Protein AF-A0A6B3GKJ2-F1 (afdb_monomer_lite)

Secondary structure (DSSP, 8-state):
-----------PEE----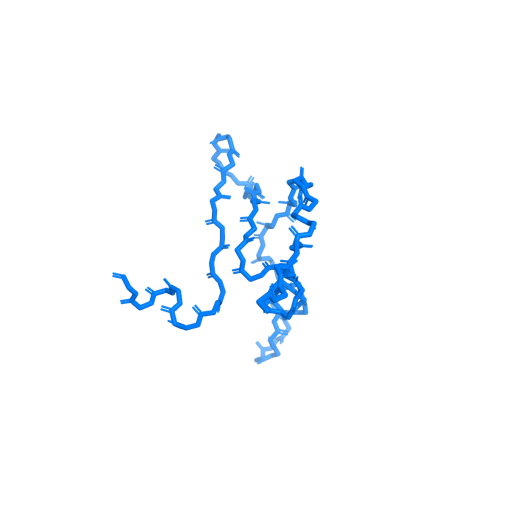--STTPPPHHHHHHHHH-SEEEEE-SSSSS-EEEE-SHHHHH-

Radius of gyration: 13.39 Å; chains: 1; bounding box: 35×28×28 Å

Sequence (61 aa):
MENTSVQHKESVRTCPFDYAQQLEFDPQLRQLLTEEPVSRIRMAYGEGEAWLVTRYEDVRT

Foldseek 3Di:
DDPPPPPQPQDEEECQVPDDDPPDDDPVLVCCVVRPQWHWYDYPDDDDIDIHHRDPVVVVD

Structure (mmCIF, N/CA/C/O backbone):
data_AF-A0A6B3GKJ2-F1
#
_entry.id   AF-A0A6B3GKJ2-F1
#
loop_
_atom_site.group_PDB
_atom_site.id
_atom_site.type_symbol
_atom_site.label_atom_id
_atom_site.label_alt_id
_atom_site.label_comp_id
_atom_site.label_asym_id
_atom_site.label_entity_id
_atom_site.label_seq_id
_atom_site.pdbx_PDB_ins_code
_atom_site.Cartn_x
_atom_site.Cartn_y
_atom_site.Cartn_z
_atom_site.occupancy
_atom_site.B_iso_or_equiv
_atom_site.auth_seq_id
_atom_site.auth_comp_id
_atom_site.auth_asym_id
_atom_site.auth_atom_id
_atom_site.pdbx_PDB_model_num
ATOM 1 N N . MET A 1 1 ? -23.238 20.684 -11.903 1.00 37.94 1 MET A N 1
ATOM 2 C CA . MET A 1 1 ? -22.273 19.700 -12.435 1.00 37.94 1 MET A CA 1
ATOM 3 C C . MET A 1 1 ? -20.924 20.182 -11.947 1.00 37.94 1 MET A C 1
ATOM 5 O O . MET A 1 1 ? -20.335 21.052 -12.570 1.00 37.94 1 MET A O 1
ATOM 9 N N . GLU A 1 2 ? -20.567 19.806 -10.722 1.00 35.22 2 GLU A N 1
ATOM 10 C CA . GLU A 1 2 ? -19.424 20.393 -10.022 1.00 35.22 2 GLU A CA 1
ATOM 11 C C . GLU A 1 2 ? -18.247 19.438 -10.171 1.00 35.22 2 GLU A C 1
ATOM 13 O O . GLU A 1 2 ? -18.227 18.35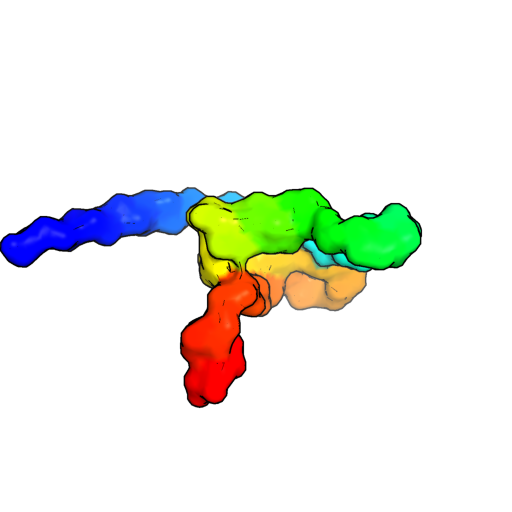1 -9.599 1.00 35.22 2 GLU A O 1
ATOM 18 N N . ASN A 1 3 ? -17.324 19.810 -11.053 1.00 37.41 3 ASN A N 1
ATOM 19 C CA . ASN A 1 3 ? -16.127 19.040 -11.334 1.00 37.41 3 ASN A CA 1
ATOM 20 C C . ASN A 1 3 ? -15.171 19.228 -10.155 1.00 37.41 3 ASN A C 1
ATOM 22 O O . ASN A 1 3 ? -14.411 20.195 -10.117 1.00 37.41 3 ASN A O 1
ATOM 26 N N . THR A 1 4 ? -15.223 18.321 -9.181 1.00 42.53 4 THR A N 1
ATOM 27 C CA . THR A 1 4 ? -14.216 18.234 -8.123 1.00 42.53 4 THR A CA 1
ATOM 28 C C . THR A 1 4 ? -12.895 17.813 -8.760 1.00 42.53 4 THR A C 1
ATOM 30 O O . THR A 1 4 ? -12.626 16.634 -8.975 1.00 42.53 4 THR A O 1
ATOM 33 N N . SER A 1 5 ? -12.076 18.798 -9.118 1.00 41.75 5 SER A N 1
ATOM 34 C CA . SER A 1 5 ? -10.692 18.604 -9.525 1.00 41.75 5 SER A CA 1
ATOM 35 C C . SER A 1 5 ? -9.913 18.049 -8.334 1.00 41.75 5 SER A C 1
ATOM 37 O O . SER A 1 5 ? -9.471 18.803 -7.467 1.00 41.75 5 SER A O 1
ATOM 39 N N . VAL A 1 6 ? -9.778 16.724 -8.274 1.00 53.59 6 VAL A N 1
ATOM 40 C CA . VAL A 1 6 ? -8.840 16.057 -7.372 1.00 53.59 6 VAL A CA 1
ATOM 41 C C . VAL A 1 6 ? -7.448 16.477 -7.834 1.00 53.59 6 VAL A C 1
ATOM 43 O O . VAL A 1 6 ? -6.987 16.063 -8.896 1.00 53.59 6 VAL A O 1
ATOM 46 N N . GLN A 1 7 ? -6.802 17.374 -7.090 1.00 45.78 7 GLN A N 1
ATOM 47 C CA . GLN A 1 7 ? -5.395 17.701 -7.301 1.00 45.78 7 GLN A CA 1
ATOM 48 C C . GLN A 1 7 ? -4.577 16.448 -6.963 1.00 45.78 7 GLN A C 1
ATOM 50 O O . GLN A 1 7 ? -4.202 16.240 -5.813 1.00 45.78 7 GLN A O 1
ATOM 55 N N . HIS A 1 8 ? -4.341 15.582 -7.951 1.00 51.59 8 HIS A N 1
ATOM 56 C CA . HIS A 1 8 ? -3.433 14.449 -7.812 1.00 51.59 8 HIS A CA 1
ATOM 57 C C . HIS A 1 8 ? -2.013 15.011 -7.738 1.00 51.59 8 HIS A C 1
ATOM 59 O O . HIS A 1 8 ? -1.409 15.374 -8.747 1.00 51.59 8 HIS A O 1
ATOM 65 N N . LYS A 1 9 ? -1.503 15.188 -6.521 1.00 52.31 9 LYS A N 1
ATOM 66 C CA . LYS A 1 9 ? -0.109 15.552 -6.311 1.00 52.31 9 LYS A CA 1
ATOM 67 C C . LYS A 1 9 ? 0.704 14.314 -6.695 1.00 52.31 9 LYS A C 1
ATOM 69 O O . LYS A 1 9 ? 0.752 13.362 -5.929 1.00 52.31 9 LYS A O 1
ATOM 74 N N . GLU A 1 10 ? 1.294 14.304 -7.891 1.00 60.78 10 GLU A N 1
ATOM 75 C CA . GLU A 1 10 ? 2.159 13.224 -8.405 1.00 60.78 10 GLU A CA 1
ATOM 76 C C . GLU A 1 10 ? 3.484 13.132 -7.615 1.00 60.78 10 GLU A C 1
ATOM 78 O O . GLU A 1 10 ? 4.582 13.228 -8.157 1.00 60.78 10 GLU A O 1
ATOM 83 N N . SER A 1 11 ? 3.416 12.999 -6.292 1.00 79.69 11 SER A N 1
ATOM 84 C CA . SER A 1 11 ? 4.5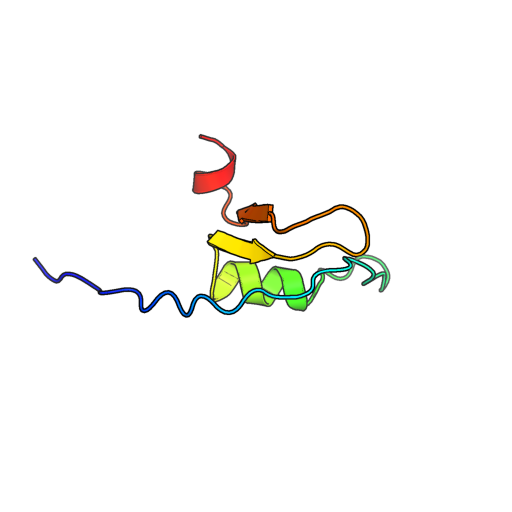73 12.672 -5.469 1.00 79.69 11 SER A CA 1
ATOM 85 C C . SER A 1 11 ? 4.645 11.163 -5.308 1.00 79.69 11 SER A C 1
ATOM 87 O O . SER A 1 11 ? 3.820 10.561 -4.623 1.00 79.69 11 SER A O 1
ATOM 89 N N . VAL A 1 12 ? 5.650 10.561 -5.934 1.00 85.12 12 VAL A N 1
ATOM 90 C CA . VAL A 1 12 ? 5.944 9.130 -5.831 1.00 85.12 12 VAL A CA 1
ATOM 91 C C . VAL A 1 12 ? 6.369 8.814 -4.401 1.00 85.12 12 VAL A C 1
ATOM 93 O O . VAL A 1 12 ? 7.352 9.371 -3.902 1.00 85.12 12 VAL A O 1
ATOM 96 N N . ARG A 1 13 ? 5.641 7.917 -3.731 1.00 87.00 13 ARG A N 1
ATOM 97 C CA . ARG A 1 13 ? 5.933 7.536 -2.342 1.00 87.00 13 ARG A CA 1
ATOM 98 C C . ARG A 1 13 ? 6.774 6.268 -2.271 1.00 87.00 13 ARG A C 1
ATOM 100 O O . ARG A 1 13 ? 6.551 5.316 -3.011 1.00 87.00 13 ARG A O 1
ATOM 107 N N . THR A 1 14 ? 7.739 6.234 -1.356 1.00 90.44 14 THR A N 1
ATOM 108 C CA . THR A 1 14 ? 8.472 4.999 -1.052 1.00 90.44 14 THR A CA 1
ATOM 109 C C . THR A 1 14 ? 7.624 4.137 -0.116 1.00 90.44 14 THR A C 1
ATOM 111 O O . THR A 1 14 ? 7.309 4.568 0.994 1.00 90.44 14 THR A O 1
ATOM 114 N N . CYS A 1 15 ? 7.285 2.927 -0.556 1.00 89.75 15 CYS A N 1
ATOM 115 C CA . CYS A 1 15 ? 6.444 1.975 0.167 1.00 89.75 15 CYS A CA 1
ATOM 116 C C . CYS A 1 15 ? 7.189 0.637 0.305 1.00 89.75 15 CYS A C 1
ATOM 118 O O . CYS A 1 15 ? 7.099 -0.210 -0.587 1.00 89.75 15 CYS A O 1
ATOM 120 N N . PRO A 1 16 ? 7.966 0.444 1.388 1.00 90.31 16 PRO A N 1
ATOM 121 C CA . PRO A 1 16 ? 8.639 -0.826 1.652 1.00 90.31 16 PRO A CA 1
ATOM 122 C C . PRO A 1 16 ? 7.689 -1.908 2.194 1.00 90.31 16 PRO A C 1
ATOM 124 O O . PRO A 1 16 ? 8.020 -3.084 2.078 1.00 90.31 16 PRO A O 1
ATOM 127 N N . PHE A 1 17 ? 6.524 -1.521 2.739 1.00 91.19 17 PHE A N 1
ATOM 128 C CA . PHE A 1 17 ? 5.544 -2.407 3.388 1.00 91.19 17 PHE A CA 1
ATOM 129 C C . PHE A 1 17 ? 6.150 -3.279 4.501 1.00 91.19 17 PHE A C 1
ATOM 131 O O . PHE A 1 17 ? 5.922 -4.484 4.566 1.00 91.19 17 PHE A O 1
ATOM 138 N N . ASP A 1 18 ? 6.942 -2.665 5.379 1.00 93.19 18 ASP A N 1
ATOM 139 C CA . ASP A 1 18 ? 7.652 -3.319 6.483 1.00 93.19 18 ASP A CA 1
ATOM 140 C C . ASP A 1 18 ? 6.959 -3.157 7.850 1.00 93.19 18 ASP A C 1
ATOM 142 O O . ASP A 1 18 ? 7.480 -3.615 8.871 1.00 93.19 18 ASP A O 1
ATOM 146 N N .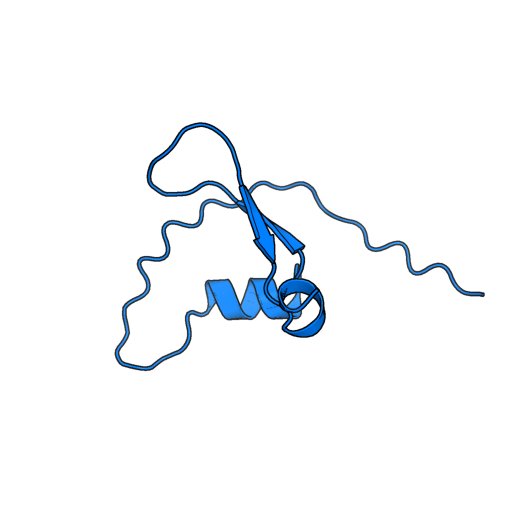 TYR A 1 19 ? 5.769 -2.545 7.894 1.00 95.06 19 TYR A N 1
ATOM 147 C CA . TYR A 1 19 ? 4.984 -2.433 9.120 1.00 95.06 19 TYR A CA 1
ATOM 148 C C . TYR A 1 19 ? 4.503 -3.811 9.594 1.00 95.06 19 TYR A C 1
ATOM 150 O O . TYR A 1 19 ? 3.723 -4.483 8.921 1.00 95.06 19 TYR A O 1
ATOM 158 N N . ALA A 1 20 ? 4.950 -4.221 10.784 1.00 94.69 20 ALA A N 1
ATOM 159 C CA . ALA A 1 20 ? 4.732 -5.570 11.316 1.00 94.69 20 ALA A CA 1
ATOM 160 C C . ALA A 1 20 ? 4.240 -5.576 12.779 1.00 94.69 20 ALA A C 1
ATOM 162 O O . ALA A 1 20 ? 4.578 -6.466 13.564 1.00 94.69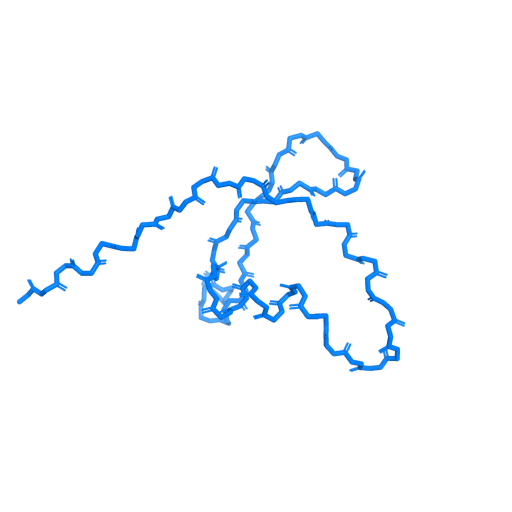 20 ALA A O 1
ATOM 163 N N . GLN A 1 21 ? 3.455 -4.572 13.178 1.00 96.62 21 GLN A N 1
ATOM 164 C CA . GLN A 1 21 ? 2.941 -4.473 14.545 1.00 96.62 21 GLN A CA 1
ATOM 165 C C . GLN A 1 21 ? 1.714 -5.378 14.747 1.00 96.62 21 GLN A C 1
ATOM 167 O O . GLN A 1 21 ? 0.575 -4.948 14.597 1.00 96.62 21 GLN A O 1
ATOM 172 N N . GLN A 1 22 ? 1.942 -6.631 15.151 1.00 95.88 22 GLN A N 1
ATOM 173 C CA . GLN A 1 22 ? 0.879 -7.604 15.453 1.00 95.88 22 GLN A CA 1
ATOM 174 C C . GLN A 1 22 ? -0.176 -7.696 14.327 1.00 95.88 22 GLN A C 1
ATOM 176 O O . GLN A 1 22 ? 0.171 -7.995 13.190 1.00 95.88 22 GLN A O 1
ATOM 181 N N . LEU A 1 23 ? -1.454 -7.477 14.656 1.00 96.56 23 LEU A N 1
ATOM 182 C CA . LEU A 1 23 ? -2.582 -7.448 13.721 1.00 96.56 23 LEU A CA 1
ATOM 183 C C . LEU A 1 23 ? -3.053 -6.015 13.439 1.00 96.56 23 LEU A C 1
ATOM 185 O O . LEU A 1 23 ? -4.146 -5.820 12.904 1.00 96.56 23 LEU A O 1
ATOM 189 N N . GLU A 1 24 ? -2.258 -5.016 13.821 1.00 97.75 24 GLU A N 1
ATOM 190 C CA . GLU A 1 24 ? -2.582 -3.633 13.519 1.00 97.75 24 GLU A CA 1
ATOM 191 C C . GLU A 1 24 ? -2.467 -3.387 12.022 1.00 97.75 24 GLU A C 1
ATOM 193 O O . GLU A 1 24 ? -1.573 -3.879 11.331 1.00 97.75 24 GLU A O 1
ATOM 198 N N . PHE A 1 25 ? -3.403 -2.595 11.518 1.00 94.81 25 PHE A N 1
ATOM 199 C CA . PHE A 1 25 ? -3.388 -2.196 10.126 1.00 94.81 25 PHE A CA 1
ATOM 200 C C . PHE A 1 25 ? -2.317 -1.130 9.903 1.00 94.81 25 PHE A C 1
ATOM 202 O O . PHE A 1 25 ? -2.243 -0.169 10.671 1.00 94.81 25 PHE A O 1
ATOM 209 N N . ASP A 1 26 ? -1.548 -1.266 8.824 1.00 95.50 26 ASP A N 1
ATOM 210 C CA . ASP A 1 26 ? -0.482 -0.328 8.480 1.00 95.50 26 ASP A CA 1
ATOM 211 C C . ASP A 1 26 ? -1.031 1.113 8.369 1.00 95.50 26 ASP A C 1
ATOM 213 O O . ASP A 1 26 ? -1.893 1.393 7.522 1.00 95.50 26 ASP A O 1
ATOM 217 N N . PRO A 1 27 ? -0.554 2.050 9.212 1.00 94.50 27 PRO A N 1
ATOM 218 C CA . PRO A 1 27 ? -0.968 3.446 9.155 1.00 94.50 27 PRO A CA 1
ATOM 219 C C . PRO A 1 27 ? -0.703 4.102 7.794 1.00 94.50 27 PRO A C 1
ATOM 221 O O . PRO A 1 27 ? -1.497 4.943 7.370 1.00 94.50 27 PRO A O 1
ATOM 224 N N . GLN A 1 28 ? 0.362 3.707 7.086 1.00 92.50 28 GLN A N 1
ATOM 225 C CA . GLN A 1 28 ? 0.667 4.207 5.746 1.00 92.50 28 GLN A CA 1
ATOM 226 C C . GLN A 1 28 ? -0.394 3.742 4.744 1.00 92.50 28 GLN A C 1
ATOM 228 O O . GLN A 1 28 ? -0.926 4.559 3.993 1.00 92.50 28 GLN A O 1
ATOM 233 N N . LEU A 1 29 ? -0.760 2.457 4.767 1.00 93.31 29 LEU A N 1
ATOM 234 C CA . LEU A 1 29 ? -1.845 1.945 3.925 1.00 93.31 29 LEU A CA 1
ATOM 235 C C . LEU A 1 29 ? -3.182 2.607 4.266 1.00 93.31 29 LEU A C 1
ATOM 237 O O . LEU A 1 29 ? -3.973 2.877 3.364 1.00 93.31 29 LEU A O 1
ATOM 241 N N . ARG A 1 30 ? -3.433 2.911 5.547 1.00 94.62 30 ARG A N 1
ATOM 242 C CA . ARG A 1 30 ? -4.655 3.609 5.973 1.00 94.62 30 ARG A CA 1
ATOM 243 C C . ARG A 1 30 ? -4.714 5.014 5.391 1.00 94.62 30 ARG A C 1
ATOM 245 O O . ARG A 1 30 ? -5.756 5.393 4.873 1.00 94.62 30 ARG A O 1
ATOM 252 N N . GLN A 1 31 ? -3.608 5.751 5.450 1.00 92.38 31 GLN A N 1
ATOM 253 C CA . GLN A 1 31 ? -3.522 7.087 4.868 1.00 92.38 31 GLN A CA 1
ATOM 254 C C . GLN A 1 31 ? -3.743 7.050 3.350 1.00 92.38 31 GLN A C 1
ATOM 256 O O . GLN A 1 31 ? -4.523 7.842 2.828 1.00 92.38 31 GLN A O 1
ATOM 261 N N . LEU A 1 32 ? -3.104 6.110 2.645 1.00 93.12 32 LEU A N 1
ATOM 262 C CA . LEU A 1 32 ? -3.272 5.954 1.197 1.00 93.12 32 LEU A CA 1
ATOM 263 C C . LEU A 1 32 ? -4.718 5.594 0.844 1.00 93.12 32 LEU A C 1
ATOM 265 O O . LEU A 1 32 ? -5.273 6.151 -0.093 1.00 93.12 32 LEU A O 1
ATOM 269 N N . LEU A 1 33 ? -5.372 4.745 1.636 1.00 93.50 33 LEU A N 1
ATOM 270 C CA . LEU A 1 33 ? -6.792 4.441 1.467 1.00 93.50 33 LEU A CA 1
ATOM 271 C C . LEU A 1 33 ? -7.698 5.673 1.609 1.00 93.50 33 LEU A C 1
ATOM 273 O O . LEU A 1 33 ? -8.672 5.793 0.868 1.00 93.50 33 LEU A O 1
ATOM 277 N N . THR A 1 34 ? -7.410 6.570 2.556 1.00 92.94 34 THR A N 1
ATOM 278 C CA . THR A 1 34 ? -8.274 7.725 2.847 1.00 92.94 34 THR A CA 1
ATOM 279 C C . THR A 1 34 ? -7.986 8.951 1.987 1.00 92.94 34 THR A C 1
ATOM 281 O O . THR A 1 34 ? -8.911 9.697 1.678 1.00 92.94 34 THR A O 1
ATOM 284 N N . GLU A 1 35 ? -6.725 9.189 1.629 1.00 91.50 35 GLU A N 1
ATOM 285 C CA . GLU A 1 35 ? -6.279 10.441 1.003 1.00 91.50 35 GLU A CA 1
ATOM 286 C C . GLU A 1 35 ? -5.920 10.270 -0.480 1.00 91.50 35 GLU A C 1
ATOM 288 O O . GLU A 1 35 ? -6.216 11.149 -1.286 1.00 91.50 35 GLU A O 1
ATOM 293 N N . GLU A 1 36 ? -5.304 9.146 -0.858 1.00 91.81 36 GLU A N 1
ATOM 294 C CA . GLU A 1 36 ? -4.750 8.908 -2.202 1.00 91.81 36 GLU A CA 1
ATOM 295 C C . GLU A 1 36 ? -5.024 7.455 -2.652 1.00 91.81 36 GLU A C 1
ATOM 297 O O . GLU A 1 36 ? -4.094 6.650 -2.787 1.00 91.81 36 GLU A O 1
ATOM 302 N N . PRO A 1 37 ? -6.305 7.083 -2.875 1.00 91.38 37 PRO A N 1
ATOM 303 C CA . PRO A 1 37 ? -6.716 5.688 -3.048 1.00 91.38 37 PRO A CA 1
ATOM 304 C C . PRO A 1 37 ? -6.150 5.007 -4.300 1.00 91.38 37 PRO A C 1
ATOM 306 O O . PRO A 1 37 ? -6.104 3.779 -4.377 1.00 91.38 37 PRO A O 1
ATOM 309 N N . VAL A 1 38 ? -5.703 5.815 -5.261 1.00 93.94 38 VAL A N 1
ATOM 310 C CA . VAL A 1 38 ? -4.871 5.415 -6.393 1.00 93.94 38 VAL A CA 1
ATOM 311 C C . VAL A 1 38 ? -3.612 6.273 -6.327 1.00 93.94 38 VAL A C 1
ATOM 313 O O . VAL A 1 38 ? -3.710 7.496 -6.416 1.00 93.94 38 VAL A O 1
ATOM 316 N N . SER A 1 39 ? -2.442 5.661 -6.142 1.00 92.88 39 SER A N 1
ATOM 317 C CA . SER A 1 39 ? -1.176 6.379 -5.922 1.00 92.88 39 SER A CA 1
ATOM 318 C C . SER A 1 39 ? 0.008 5.737 -6.646 1.00 92.88 39 SER A C 1
ATOM 320 O O . SER A 1 39 ? 0.005 4.544 -6.952 1.00 92.88 39 SER A O 1
ATOM 322 N N . ARG A 1 40 ? 1.038 6.543 -6.935 1.00 93.50 40 ARG A N 1
ATOM 323 C CA . ARG A 1 40 ? 2.326 6.074 -7.469 1.00 93.50 40 ARG A CA 1
ATOM 324 C C . ARG A 1 40 ? 3.271 5.728 -6.326 1.00 93.50 40 ARG A C 1
ATOM 326 O O . ARG A 1 40 ? 3.561 6.578 -5.482 1.00 93.50 40 ARG A O 1
ATOM 333 N N . ILE A 1 41 ? 3.784 4.501 -6.330 1.00 93.38 41 ILE A N 1
ATOM 334 C CA . ILE A 1 41 ? 4.685 3.996 -5.295 1.00 93.38 41 ILE A CA 1
ATOM 335 C C . ILE A 1 41 ? 5.988 3.453 -5.875 1.00 93.38 41 ILE A C 1
ATOM 337 O O . ILE A 1 41 ? 6.044 2.986 -7.012 1.00 93.38 41 ILE A O 1
ATOM 341 N N . ARG A 1 42 ? 7.031 3.446 -5.051 1.00 94.31 42 ARG A N 1
ATOM 342 C CA . ARG A 1 42 ? 8.278 2.723 -5.296 1.00 94.31 42 ARG A CA 1
ATOM 343 C C . ARG A 1 42 ? 8.504 1.708 -4.186 1.00 94.31 42 ARG A C 1
ATOM 345 O O . ARG A 1 42 ? 8.471 2.063 -3.009 1.00 94.31 42 ARG A O 1
ATOM 352 N N . MET A 1 43 ? 8.725 0.458 -4.576 1.00 93.88 43 MET A N 1
ATOM 353 C CA . MET A 1 43 ? 8.932 -0.658 -3.654 1.00 93.88 43 MET A CA 1
ATOM 354 C C . MET A 1 43 ? 10.397 -0.745 -3.200 1.00 93.88 43 MET A C 1
ATOM 356 O O . MET A 1 43 ? 11.275 -0.095 -3.768 1.00 93.88 43 MET A O 1
ATOM 360 N N . ALA A 1 44 ? 10.662 -1.553 -2.167 1.00 92.06 44 ALA A N 1
ATOM 361 C CA . ALA A 1 44 ? 12.017 -1.782 -1.650 1.00 92.06 44 ALA A CA 1
ATOM 362 C C . ALA A 1 44 ? 12.968 -2.397 -2.695 1.00 92.06 44 ALA A C 1
ATOM 364 O O . ALA A 1 44 ? 14.173 -2.155 -2.663 1.00 92.06 44 ALA A O 1
ATOM 365 N N . TYR A 1 45 ? 12.411 -3.166 -3.632 1.00 91.62 45 TYR A N 1
ATOM 366 C CA . TYR A 1 45 ? 13.123 -3.807 -4.730 1.00 91.62 45 TYR A CA 1
ATOM 367 C C . TYR A 1 45 ? 12.320 -3.672 -6.025 1.00 91.62 45 TYR A C 1
ATOM 369 O O . TYR A 1 45 ? 11.113 -3.426 -5.992 1.00 91.62 45 TYR A O 1
ATOM 377 N N . GLY A 1 46 ? 12.988 -3.892 -7.156 1.00 88.50 46 GLY A N 1
ATOM 378 C CA . GLY A 1 46 ? 12.423 -3.672 -8.484 1.00 88.50 46 GLY A CA 1
ATOM 379 C C . GLY A 1 46 ? 12.804 -2.305 -9.048 1.00 88.50 46 GLY A C 1
ATOM 380 O O . GLY A 1 46 ? 13.193 -1.392 -8.320 1.00 88.50 46 GLY A O 1
ATOM 381 N N . GLU A 1 47 ? 12.736 -2.189 -10.370 1.00 89.81 47 GLU A N 1
ATOM 382 C CA . GLU A 1 47 ? 13.057 -0.955 -11.082 1.00 89.81 47 GLU A CA 1
ATOM 383 C C . GLU A 1 47 ? 11.784 -0.170 -11.400 1.00 89.81 47 GLU A C 1
ATOM 385 O O . GLU A 1 47 ? 10.773 -0.730 -11.824 1.00 89.81 47 GLU A O 1
ATOM 390 N N . GLY A 1 48 ? 11.854 1.148 -11.214 1.00 90.19 48 GLY A N 1
ATOM 391 C CA . GLY A 1 48 ? 10.759 2.059 -11.520 1.00 90.19 48 GLY A CA 1
ATOM 392 C C . GLY A 1 48 ? 9.709 2.167 -10.415 1.00 90.19 48 GLY A C 1
ATOM 393 O O . GLY A 1 48 ? 10.003 2.126 -9.219 1.00 90.19 48 GLY A O 1
ATOM 394 N N . GLU A 1 49 ? 8.475 2.390 -10.846 1.00 93.56 49 GLU A N 1
ATOM 395 C CA . GLU A 1 49 ? 7.348 2.779 -10.009 1.00 93.56 49 GLU A CA 1
ATOM 396 C C . GLU A 1 49 ? 6.110 1.965 -10.384 1.00 93.56 49 GLU A C 1
ATOM 398 O O . GLU A 1 49 ? 5.860 1.692 -11.563 1.00 93.56 49 GLU A O 1
ATOM 403 N N . ALA A 1 50 ? 5.294 1.655 -9.385 1.00 92.81 50 ALA A N 1
ATOM 404 C CA . ALA A 1 50 ? 4.047 0.926 -9.532 1.00 92.81 50 ALA A CA 1
ATOM 405 C C . ALA A 1 50 ? 2.846 1.808 -9.176 1.00 92.81 50 ALA A C 1
ATOM 407 O O . ALA A 1 50 ? 2.962 2.807 -8.466 1.00 92.81 50 ALA A O 1
ATOM 408 N N . TRP A 1 51 ? 1.677 1.416 -9.672 1.00 93.88 51 TRP A N 1
ATOM 409 C CA . TRP A 1 51 ? 0.408 1.927 -9.171 1.00 93.88 51 TRP A CA 1
ATOM 410 C C . TRP A 1 51 ? -0.035 1.092 -7.974 1.00 93.88 51 TRP A C 1
ATOM 412 O O . TRP A 1 51 ? -0.008 -0.136 -8.032 1.00 93.88 51 TRP A O 1
ATOM 422 N N . LEU A 1 52 ? -0.466 1.764 -6.912 1.00 95.12 52 LEU A N 1
ATOM 423 C CA . LEU A 1 52 ? -1.136 1.160 -5.772 1.00 95.12 52 LEU A CA 1
ATOM 424 C C . LEU A 1 52 ? -2.596 1.600 -5.766 1.00 95.12 52 LEU A C 1
ATOM 426 O O . LEU A 1 52 ? -2.886 2.795 -5.768 1.00 95.12 52 LEU A O 1
ATOM 430 N N . VAL A 1 53 ? -3.494 0.621 -5.722 1.00 95.25 53 VAL A N 1
ATOM 431 C CA . VAL A 1 53 ? -4.942 0.819 -5.643 1.00 95.25 53 VAL A CA 1
ATOM 432 C C . VAL A 1 53 ? -5.429 0.217 -4.331 1.00 95.25 53 VAL A C 1
ATOM 434 O O . VAL A 1 53 ? -5.125 -0.938 -4.036 1.00 95.25 53 VAL A O 1
ATOM 437 N N . THR A 1 54 ? -6.151 0.993 -3.525 1.00 94.06 54 THR A N 1
ATOM 438 C CA . THR A 1 54 ? -6.509 0.601 -2.148 1.00 94.06 54 THR A CA 1
ATOM 439 C C . THR A 1 54 ? -8.011 0.451 -1.912 1.00 94.06 54 THR A C 1
ATOM 441 O O . THR A 1 54 ? -8.408 -0.290 -1.011 1.00 94.06 54 THR A O 1
ATOM 444 N N . ARG A 1 55 ? -8.876 1.090 -2.714 1.00 92.94 55 ARG A N 1
ATOM 445 C CA . ARG A 1 55 ? -10.334 0.933 -2.582 1.00 92.94 55 ARG A CA 1
ATOM 446 C C . ARG A 1 55 ? -10.802 -0.375 -3.202 1.00 92.94 55 ARG A C 1
ATOM 448 O O . ARG A 1 55 ? -10.441 -0.713 -4.324 1.00 92.94 55 ARG A O 1
ATOM 455 N N . TYR A 1 56 ? -11.691 -1.069 -2.497 1.00 93.50 56 TYR A N 1
ATOM 456 C CA . TYR A 1 56 ? -12.245 -2.344 -2.954 1.00 93.50 56 TYR A CA 1
ATOM 457 C C . TYR A 1 56 ? -12.939 -2.249 -4.322 1.00 93.50 56 TYR A C 1
ATOM 459 O O . TYR A 1 56 ? -12.789 -3.144 -5.148 1.00 93.50 56 TYR A O 1
ATOM 467 N N . GLU A 1 57 ? -13.681 -1.164 -4.567 1.00 92.62 57 GLU A N 1
ATOM 468 C CA . GLU A 1 57 ? -14.363 -0.927 -5.847 1.00 92.62 57 GLU A CA 1
ATOM 469 C C . GLU A 1 57 ? -13.385 -0.866 -7.029 1.00 92.62 57 GLU A C 1
ATOM 471 O O . GLU A 1 57 ? -13.636 -1.484 -8.061 1.00 92.62 57 GLU A O 1
ATOM 476 N N . ASP A 1 58 ? -12.240 -0.209 -6.840 1.00 90.25 58 ASP A N 1
ATOM 477 C CA . ASP A 1 58 ? -11.221 -0.050 -7.876 1.00 90.25 58 ASP A CA 1
ATOM 478 C C . ASP A 1 58 ? -10.432 -1.352 -8.093 1.00 90.25 58 ASP A C 1
ATOM 480 O O . ASP A 1 58 ? -10.062 -1.669 -9.216 1.00 90.25 58 ASP A O 1
ATOM 484 N N . VAL A 1 59 ? -10.191 -2.130 -7.029 1.00 91.62 59 VAL A N 1
ATOM 485 C CA . VAL A 1 59 ? -9.451 -3.407 -7.099 1.00 91.62 59 VAL A CA 1
ATOM 486 C C . VAL A 1 59 ? -10.277 -4.530 -7.730 1.00 91.62 59 VAL A C 1
ATOM 488 O O . VAL A 1 59 ? -9.724 -5.435 -8.347 1.00 91.62 59 VAL A O 1
ATOM 491 N N . ARG A 1 60 ? -11.599 -4.520 -7.537 1.00 93.31 60 ARG A N 1
ATOM 492 C CA . ARG A 1 60 ? -12.495 -5.581 -8.022 1.00 93.31 60 ARG A CA 1
ATOM 493 C C . ARG A 1 60 ? -12.646 -5.600 -9.551 1.00 93.31 60 ARG A C 1
ATOM 495 O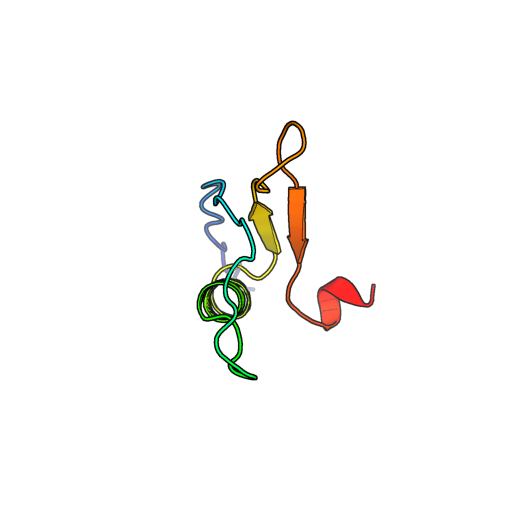 O . ARG A 1 60 ? -13.059 -6.630 -10.086 1.00 93.31 60 ARG A O 1
ATOM 502 N N . THR A 1 61 ? -12.429 -4.460 -10.197 1.00 75.44 61 THR A N 1
ATOM 503 C CA . THR A 1 61 ? -12.762 -4.212 -11.608 1.00 75.44 61 THR A CA 1
ATOM 504 C C . THR A 1 61 ? -11.707 -4.792 -12.541 1.00 75.44 61 THR A C 1
ATOM 506 O O . THR A 1 61 ? -12.114 -5.359 -13.580 1.00 75.44 61 THR A O 1
#

pLDDT: mean 84.63, std 17.79, range [35.22, 97.75]